Protein AF-A0A2V6EIQ9-F1 (afdb_monomer_lite)

Radius of gyration: 12.59 Å; chains: 1; bounding box: 26×11×38 Å

Sequence (53 aa):
MESMVKDHQADLAEFQKEAQSGTDPDVKAFAAKGAKMVTAHLKLAQETQSKLK

pLDDT: mean 97.32, std 3.6, range [74.06, 98.81]

Structure (mmCIF, N/CA/C/O backbone):
data_AF-A0A2V6EIQ9-F1
#
_entry.id   AF-A0A2V6EIQ9-F1
#
loop_
_atom_site.group_PDB
_atom_site.id
_atom_site.type_symbol
_atom_site.label_atom_id
_atom_site.label_alt_id
_atom_site.label_comp_id
_atom_site.label_asym_id
_atom_site.label_entity_id
_atom_site.label_seq_id
_atom_site.pdbx_PDB_ins_code
_atom_site.Cartn_x
_atom_site.Cartn_y
_atom_site.Cartn_z
_atom_site.occupancy
_atom_site.B_iso_or_equiv
_atom_site.auth_seq_id
_atom_site.auth_comp_id
_atom_site.auth_asym_id
_atom_site.auth_atom_id
_atom_site.pdbx_PDB_model_num
ATOM 1 N N . MET A 1 1 ? -6.430 -7.694 16.753 1.00 90.75 1 MET A N 1
ATOM 2 C CA . MET A 1 1 ? -6.710 -6.789 15.615 1.00 90.75 1 MET A CA 1
ATOM 3 C C . MET A 1 1 ? -5.658 -5.711 15.438 1.00 90.75 1 MET A C 1
ATOM 5 O O . MET A 1 1 ? -5.353 -5.407 14.297 1.00 90.75 1 MET A O 1
ATOM 9 N N . GLU A 1 2 ? -5.051 -5.204 16.512 1.00 93.94 2 GLU A N 1
ATOM 10 C CA . GLU A 1 2 ? -3.994 -4.184 16.420 1.00 93.94 2 GLU A CA 1
ATOM 11 C C . GLU A 1 2 ? -2.830 -4.569 15.501 1.00 93.94 2 GLU A C 1
ATOM 13 O O . GLU A 1 2 ? -2.489 -3.798 14.608 1.00 93.94 2 GLU A O 1
ATOM 18 N N . SER A 1 3 ? -2.297 -5.789 15.631 1.00 95.44 3 SER A N 1
ATOM 19 C CA . SER A 1 3 ? -1.253 -6.293 14.727 1.00 95.44 3 SER A CA 1
ATOM 20 C C . SER A 1 3 ? -1.711 -6.322 13.266 1.00 95.44 3 SER A C 1
ATOM 22 O O . SER A 1 3 ? -0.991 -5.847 12.404 1.00 95.44 3 SER A O 1
ATOM 24 N N . MET A 1 4 ? -2.947 -6.760 12.990 1.00 95.50 4 MET A N 1
ATOM 25 C CA . MET A 1 4 ? -3.487 -6.788 11.622 1.00 95.50 4 MET A CA 1
ATOM 26 C C . MET A 1 4 ? -3.595 -5.387 11.017 1.00 95.50 4 MET A C 1
ATOM 28 O O . MET A 1 4 ? -3.259 -5.202 9.852 1.00 95.50 4 MET A O 1
ATOM 32 N N . VAL A 1 5 ? -4.048 -4.396 11.793 1.00 97.62 5 VAL A N 1
ATOM 33 C CA . VAL A 1 5 ? -4.111 -3.000 11.332 1.00 97.62 5 VAL A CA 1
ATOM 34 C C . VAL A 1 5 ? -2.711 -2.476 11.022 1.00 97.62 5 VAL A C 1
ATOM 36 O O . VAL A 1 5 ? -2.523 -1.854 9.979 1.00 97.62 5 VAL A O 1
ATOM 39 N N . LYS A 1 6 ? -1.733 -2.755 11.890 1.00 97.81 6 LYS A N 1
ATOM 40 C CA . LYS A 1 6 ? -0.341 -2.344 11.690 1.00 97.81 6 LYS A CA 1
ATOM 41 C C . LYS A 1 6 ? 0.272 -2.984 10.440 1.00 97.81 6 LYS A C 1
ATOM 43 O O . LYS A 1 6 ? 0.885 -2.274 9.648 1.00 97.81 6 LYS A O 1
ATOM 48 N N . A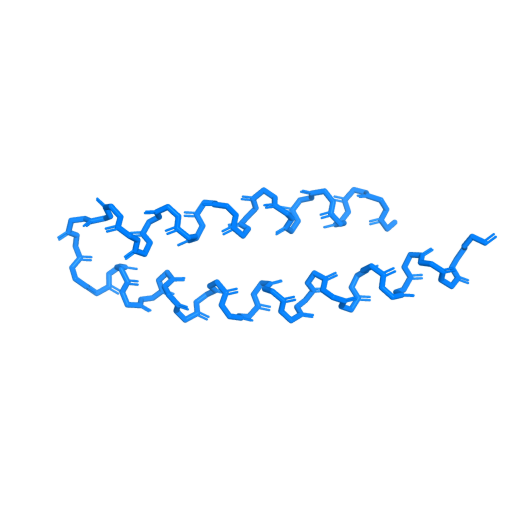SP A 1 7 ? 0.066 -4.282 10.244 1.00 98.00 7 ASP A N 1
ATOM 49 C CA . ASP A 1 7 ? 0.603 -5.014 9.094 1.00 98.00 7 ASP A CA 1
ATOM 50 C C . ASP A 1 7 ? -0.002 -4.486 7.786 1.00 98.00 7 ASP A C 1
ATOM 52 O O . ASP A 1 7 ? 0.726 -4.107 6.875 1.00 98.00 7 ASP A O 1
ATOM 56 N N . HIS A 1 8 ? -1.325 -4.296 7.729 1.00 98.19 8 HIS A N 1
ATOM 57 C CA . HIS A 1 8 ? -1.977 -3.763 6.527 1.00 98.19 8 HIS A CA 1
ATOM 58 C C . HIS A 1 8 ? -1.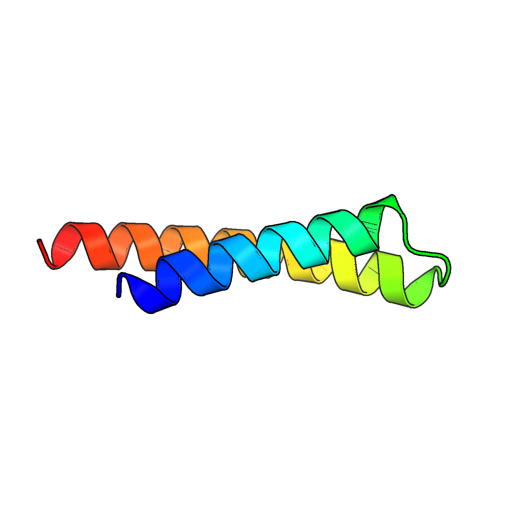572 -2.311 6.211 1.00 98.19 8 HIS A C 1
ATOM 60 O O . HIS A 1 8 ? -1.618 -1.900 5.051 1.00 98.19 8 HIS A O 1
ATOM 66 N N . GLN A 1 9 ? -1.187 -1.511 7.212 1.00 98.50 9 GLN A N 1
ATOM 67 C CA . GLN A 1 9 ? -0.620 -0.178 6.978 1.00 98.50 9 GLN A CA 1
ATOM 68 C C . GLN A 1 9 ? 0.770 -0.253 6.338 1.00 98.50 9 GLN A C 1
ATOM 70 O O . GLN A 1 9 ? 1.054 0.530 5.430 1.00 98.50 9 GLN A O 1
ATOM 75 N N . ALA A 1 10 ? 1.617 -1.180 6.798 1.00 98.56 10 ALA A N 1
ATOM 76 C CA . ALA A 1 10 ? 2.939 -1.405 6.223 1.00 98.56 10 ALA A CA 1
ATOM 77 C C . ALA A 1 10 ? 2.827 -1.922 4.782 1.00 98.56 10 ALA A C 1
ATOM 79 O O . ALA A 1 10 ? 3.398 -1.313 3.877 1.00 98.56 10 ALA A O 1
ATOM 80 N N . ASP A 1 11 ? 1.992 -2.938 4.557 1.00 98.38 11 ASP A N 1
ATOM 81 C CA . ASP A 1 11 ? 1.725 -3.483 3.225 1.00 98.38 11 ASP A CA 1
ATOM 82 C C . ASP A 1 11 ? 1.236 -2.384 2.278 1.00 98.38 11 ASP A C 1
ATOM 84 O O . ASP A 1 11 ? 1.740 -2.240 1.166 1.00 98.38 11 ASP A O 1
ATOM 88 N N . LEU A 1 12 ? 0.282 -1.550 2.714 1.00 98.69 12 LEU A N 1
ATOM 89 C CA . LEU A 1 12 ? -0.231 -0.465 1.878 1.00 98.69 12 LEU A CA 1
ATOM 90 C C . LEU A 1 12 ? 0.883 0.497 1.445 1.00 98.69 12 LEU A C 1
ATOM 92 O O . LEU A 1 12 ? 0.903 0.913 0.285 1.00 98.69 12 LEU A O 1
ATOM 96 N N . ALA A 1 13 ? 1.809 0.831 2.347 1.00 98.69 13 ALA A N 1
ATOM 97 C CA . ALA A 1 13 ? 2.944 1.690 2.029 1.00 98.69 13 ALA A CA 1
ATOM 98 C C . ALA A 1 13 ? 3.892 1.032 1.010 1.00 98.69 13 ALA A C 1
ATOM 100 O O . ALA A 1 13 ? 4.334 1.695 0.070 1.00 98.69 13 ALA A O 1
ATOM 101 N N . GLU A 1 14 ? 4.163 -0.267 1.146 1.00 98.69 14 GLU A N 1
ATOM 102 C CA . GLU A 1 14 ? 5.000 -1.020 0.205 1.00 98.69 14 GLU A CA 1
ATOM 103 C C . GLU A 1 14 ? 4.349 -1.136 -1.179 1.00 98.69 14 GLU A C 1
ATOM 105 O O . GLU A 1 14 ? 4.984 -0.828 -2.190 1.00 98.69 14 GLU A O 1
ATOM 110 N N . PHE A 1 15 ? 3.056 -1.465 -1.234 1.00 98.75 15 PHE A N 1
ATOM 111 C CA . PHE A 1 15 ? 2.286 -1.518 -2.476 1.00 98.75 15 PHE A CA 1
ATOM 112 C C . PHE A 1 15 ? 2.236 -0.157 -3.184 1.00 98.75 15 PHE A C 1
ATOM 114 O O . PHE A 1 15 ? 2.376 -0.084 -4.406 1.00 98.75 15 PHE A O 1
ATOM 121 N N . GLN A 1 16 ? 2.056 0.936 -2.438 1.00 98.69 16 GLN A N 1
ATOM 122 C CA . GLN A 1 16 ? 2.076 2.286 -3.007 1.00 98.69 16 GLN A CA 1
ATOM 123 C C . GLN A 1 16 ? 3.460 2.668 -3.530 1.00 98.69 16 GLN A C 1
ATOM 125 O O . GLN A 1 16 ? 3.556 3.248 -4.614 1.00 98.69 16 GLN A O 1
ATOM 130 N N . LYS A 1 17 ? 4.521 2.324 -2.793 1.00 98.81 17 LYS A N 1
ATOM 131 C CA . LYS A 1 17 ? 5.900 2.554 -3.222 1.00 98.81 17 LYS A CA 1
ATOM 132 C C . LYS A 1 17 ? 6.189 1.816 -4.526 1.00 98.81 17 LYS A C 1
ATOM 134 O O . LYS A 1 17 ? 6.633 2.446 -5.481 1.00 98.81 17 LYS A O 1
ATOM 139 N N . GLU A 1 18 ? 5.876 0.526 -4.607 1.00 98.81 18 GLU A N 1
ATOM 140 C CA . GLU A 1 18 ? 6.109 -0.261 -5.822 1.00 98.81 18 GLU A CA 1
ATOM 141 C C . GLU A 1 18 ? 5.292 0.274 -7.007 1.00 98.81 18 GLU A C 1
ATOM 143 O O . GLU A 1 18 ? 5.831 0.495 -8.090 1.00 98.81 18 GLU A O 1
ATOM 148 N N . ALA A 1 19 ? 4.018 0.616 -6.795 1.00 98.62 19 ALA A N 1
ATOM 149 C CA . ALA A 1 19 ? 3.176 1.196 -7.841 1.00 98.62 19 ALA A CA 1
ATOM 150 C C . ALA A 1 19 ? 3.742 2.512 -8.417 1.00 98.62 19 ALA A C 1
ATOM 152 O O . ALA A 1 19 ? 3.572 2.794 -9.606 1.00 98.62 19 ALA A O 1
ATOM 153 N N . GLN A 1 20 ? 4.413 3.322 -7.592 1.00 98.38 20 GLN A N 1
ATOM 154 C CA . GLN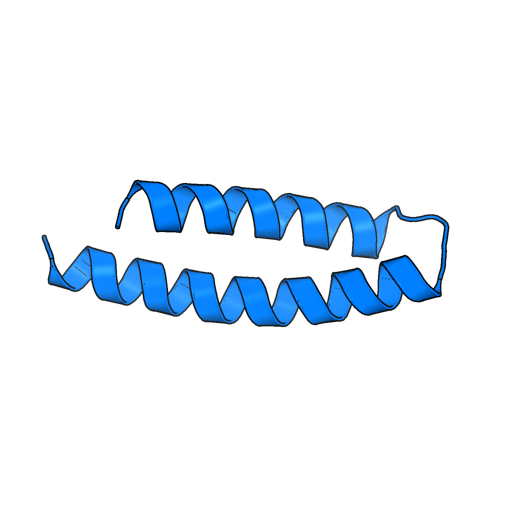 A 1 20 ? 4.954 4.625 -7.988 1.00 98.38 20 GLN A CA 1
ATOM 155 C C . GLN A 1 20 ? 6.367 4.515 -8.575 1.00 98.38 20 GLN A C 1
ATOM 157 O O . GLN A 1 20 ? 6.616 5.014 -9.676 1.00 98.38 20 GLN A O 1
ATOM 162 N N . SER A 1 21 ? 7.277 3.851 -7.859 1.00 98.25 21 SER A N 1
ATOM 163 C CA . SER A 1 21 ? 8.715 3.836 -8.154 1.00 98.25 21 SER A CA 1
ATOM 164 C C . SER A 1 21 ? 9.236 2.536 -8.766 1.00 98.25 21 SER A C 1
ATOM 166 O O . SER A 1 21 ? 10.415 2.481 -9.105 1.00 98.25 21 SER A O 1
ATOM 168 N N . GLY A 1 22 ? 8.394 1.507 -8.908 1.00 98.00 22 GLY A N 1
ATOM 169 C CA . GLY A 1 22 ? 8.764 0.248 -9.550 1.00 98.00 22 GLY A CA 1
ATOM 170 C C . GLY A 1 22 ? 9.228 0.443 -10.995 1.00 98.00 22 GLY A C 1
ATOM 171 O O . GLY A 1 22 ? 8.897 1.443 -11.650 1.00 98.00 22 GLY A O 1
ATOM 172 N N . THR A 1 23 ? 10.006 -0.515 -11.489 1.00 98.38 23 THR A N 1
ATOM 173 C CA . THR A 1 23 ? 10.593 -0.489 -12.837 1.00 98.38 23 THR A CA 1
ATOM 174 C C . THR A 1 23 ? 9.878 -1.420 -13.806 1.00 98.38 23 THR A C 1
ATOM 176 O O . THR A 1 23 ? 9.755 -1.084 -14.983 1.00 98.38 23 THR A O 1
ATOM 179 N N . ASP A 1 24 ? 9.377 -2.556 -13.322 1.00 98.75 24 ASP A N 1
ATOM 180 C CA . ASP A 1 24 ? 8.629 -3.509 -14.134 1.00 98.75 24 ASP A CA 1
AT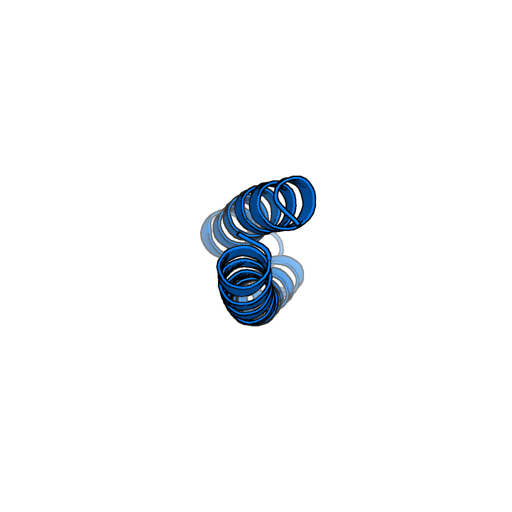OM 181 C C . ASP A 1 24 ? 7.164 -3.046 -14.285 1.00 98.75 24 ASP A C 1
ATOM 183 O O . ASP A 1 24 ? 6.464 -2.871 -13.282 1.00 98.75 24 ASP A O 1
ATOM 187 N N . PRO A 1 25 ? 6.677 -2.805 -15.516 1.00 98.31 25 PRO A N 1
ATOM 188 C CA . PRO A 1 25 ? 5.347 -2.245 -15.736 1.00 98.31 25 PRO A CA 1
ATOM 189 C C . PRO A 1 25 ? 4.214 -3.160 -15.249 1.00 98.31 25 PRO A C 1
ATOM 191 O O . PRO A 1 25 ? 3.206 -2.651 -14.747 1.00 98.31 25 PRO A O 1
ATOM 194 N N . ASP A 1 26 ? 4.379 -4.480 -15.342 1.00 98.75 26 ASP A N 1
ATOM 195 C CA . ASP A 1 26 ? 3.372 -5.444 -14.901 1.00 98.75 26 ASP A CA 1
ATOM 196 C C . ASP A 1 26 ? 3.332 -5.508 -13.372 1.00 98.75 26 ASP A C 1
ATOM 198 O O . ASP A 1 26 ? 2.251 -5.501 -12.770 1.00 98.75 26 ASP A O 1
ATOM 202 N N . VAL A 1 27 ? 4.501 -5.464 -12.724 1.00 98.69 27 VAL A N 1
ATOM 203 C CA . VAL A 1 27 ? 4.602 -5.402 -11.259 1.00 98.69 27 VAL A CA 1
ATOM 204 C C . VAL A 1 27 ? 3.993 -4.108 -10.721 1.00 98.69 27 VAL A C 1
ATOM 206 O O . VAL A 1 27 ? 3.214 -4.159 -9.769 1.00 98.69 27 VAL A O 1
ATOM 209 N N . LYS A 1 28 ? 4.233 -2.953 -11.356 1.00 98.69 28 LYS A N 1
ATOM 210 C CA . LYS A 1 28 ? 3.584 -1.686 -10.966 1.00 98.69 28 LYS A CA 1
ATOM 211 C C . LYS A 1 28 ? 2.065 -1.759 -11.070 1.00 98.69 28 LYS A C 1
ATOM 213 O O . LYS A 1 28 ? 1.358 -1.279 -10.181 1.00 98.69 28 LYS A O 1
ATOM 218 N N . ALA A 1 29 ? 1.551 -2.340 -12.155 1.00 98.62 29 ALA A N 1
ATOM 219 C CA . ALA A 1 29 ? 0.115 -2.488 -12.365 1.00 98.62 29 ALA A CA 1
ATOM 220 C C . ALA A 1 29 ? -0.509 -3.420 -11.315 1.00 98.62 29 ALA A C 1
ATOM 222 O O . ALA A 1 29 ? -1.556 -3.099 -10.735 1.00 98.62 29 ALA A O 1
ATOM 223 N N . PHE A 1 30 ? 0.161 -4.537 -11.017 1.00 98.69 30 PHE A N 1
ATOM 224 C CA . PHE A 1 30 ? -0.214 -5.428 -9.925 1.00 98.69 30 PHE A CA 1
ATOM 225 C C . PHE A 1 30 ? -0.202 -4.689 -8.585 1.00 98.69 30 PHE A C 1
ATOM 227 O O . PHE A 1 30 ? -1.190 -4.752 -7.850 1.00 98.69 30 PHE A O 1
ATOM 234 N N . ALA A 1 31 ? 0.852 -3.924 -8.302 1.00 98.75 31 ALA A N 1
ATOM 235 C CA . ALA A 1 31 ? 0.997 -3.194 -7.055 1.00 98.75 31 ALA A CA 1
ATOM 236 C C . ALA A 1 31 ? -0.100 -2.131 -6.877 1.00 98.75 31 ALA A C 1
ATOM 238 O O . ALA A 1 31 ? -0.715 -2.033 -5.815 1.00 98.75 31 ALA A O 1
ATOM 239 N N . ALA A 1 32 ? -0.444 -1.402 -7.941 1.00 98.69 32 ALA A N 1
ATOM 240 C CA . ALA A 1 32 ? -1.533 -0.428 -7.929 1.00 98.69 32 ALA A CA 1
ATOM 241 C C . ALA A 1 32 ? -2.905 -1.080 -7.673 1.00 98.69 32 ALA A C 1
ATOM 243 O O . ALA A 1 32 ? -3.749 -0.513 -6.971 1.00 98.69 32 ALA A O 1
ATOM 244 N N . LYS A 1 33 ? -3.149 -2.278 -8.222 1.00 98.62 33 LYS A N 1
ATOM 245 C CA . LYS A 1 33 ? -4.367 -3.055 -7.941 1.00 98.62 33 LYS A CA 1
ATOM 246 C C . LYS A 1 33 ? -4.363 -3.598 -6.508 1.00 98.62 33 LYS A C 1
ATOM 248 O O . LYS A 1 33 ? -5.386 -3.504 -5.829 1.00 98.62 33 LYS A O 1
ATOM 253 N N . GLY A 1 34 ? -3.226 -4.111 -6.042 1.00 98.56 34 GLY A N 1
ATOM 254 C CA . GLY A 1 34 ? -3.021 -4.598 -4.679 1.00 98.56 34 GLY A CA 1
ATOM 255 C C . GLY A 1 34 ? -3.265 -3.511 -3.635 1.00 98.56 34 GLY A C 1
ATOM 256 O O . GLY A 1 34 ? -4.057 -3.721 -2.720 1.00 98.56 34 GLY A O 1
ATOM 257 N N . ALA A 1 35 ? -2.722 -2.307 -3.841 1.00 98.62 35 ALA A N 1
ATOM 258 C CA . ALA A 1 35 ? -2.928 -1.155 -2.962 1.00 98.62 35 ALA A CA 1
ATOM 259 C C . ALA A 1 35 ? -4.419 -0.854 -2.721 1.00 98.62 35 ALA A C 1
ATOM 261 O O . ALA A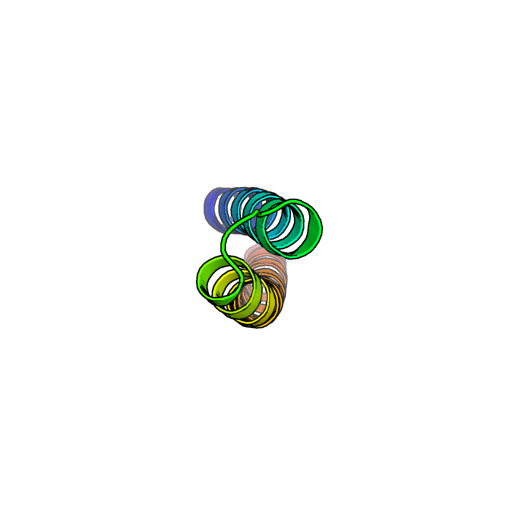 1 35 ? -4.824 -0.567 -1.592 1.00 98.62 35 ALA A O 1
ATOM 262 N N . LYS A 1 36 ? -5.264 -0.966 -3.758 1.00 98.50 36 LYS A N 1
ATOM 263 C CA . LYS A 1 36 ? -6.721 -0.775 -3.628 1.00 98.50 36 LYS A CA 1
ATOM 264 C C . LYS A 1 36 ? -7.361 -1.840 -2.731 1.00 98.50 36 LYS A C 1
ATOM 266 O O . LYS A 1 36 ? -8.200 -1.503 -1.899 1.00 98.50 36 LYS A O 1
ATOM 271 N N . MET A 1 37 ? -6.950 -3.101 -2.871 1.00 98.31 37 MET A N 1
ATOM 272 C CA . MET A 1 37 ? -7.445 -4.208 -2.044 1.00 98.31 37 MET A CA 1
ATOM 273 C C . MET A 1 37 ? -6.994 -4.069 -0.587 1.00 98.31 37 MET A C 1
ATOM 275 O O . MET A 1 37 ? -7.825 -4.130 0.317 1.00 98.31 37 MET A O 1
ATOM 279 N N . VAL A 1 38 ? -5.703 -3.801 -0.355 1.00 98.44 38 VAL A N 1
ATOM 280 C CA . VAL A 1 38 ? -5.144 -3.617 0.995 1.00 98.44 38 VAL A CA 1
ATOM 281 C C . VAL A 1 38 ? -5.796 -2.424 1.696 1.00 98.44 38 VAL A C 1
ATOM 283 O O . VAL A 1 38 ? -6.126 -2.522 2.872 1.00 98.44 38 VAL A O 1
ATOM 286 N N . THR A 1 39 ? -6.098 -1.340 0.973 1.00 98.62 39 THR A N 1
ATOM 287 C CA . THR A 1 39 ? -6.863 -0.202 1.520 1.00 98.62 39 THR A CA 1
ATOM 288 C C . THR A 1 39 ? -8.249 -0.629 2.018 1.00 98.62 39 THR A C 1
ATOM 290 O O . THR A 1 39 ? -8.661 -0.244 3.114 1.00 98.62 39 THR A O 1
ATOM 293 N N . ALA A 1 40 ? -8.975 -1.439 1.238 1.00 98.38 40 ALA A N 1
ATOM 294 C CA . ALA A 1 40 ? -10.291 -1.938 1.633 1.00 98.38 40 ALA A CA 1
ATOM 295 C C . ALA A 1 40 ? -10.205 -2.860 2.862 1.00 98.38 40 ALA A C 1
ATOM 297 O O . ALA A 1 40 ? -10.982 -2.704 3.805 1.00 98.38 40 ALA A O 1
ATOM 298 N N . HIS A 1 41 ? -9.230 -3.773 2.888 1.00 98.12 41 HIS A N 1
ATOM 299 C CA . HIS A 1 41 ? -8.993 -4.653 4.033 1.00 98.12 41 HIS A CA 1
ATOM 300 C C . HIS A 1 41 ? -8.596 -3.870 5.291 1.00 98.12 41 HIS A C 1
ATOM 302 O O . HIS A 1 41 ? -9.142 -4.129 6.363 1.00 98.12 41 HIS A O 1
ATOM 308 N N . LEU A 1 42 ? -7.714 -2.871 5.166 1.00 98.31 42 LEU A N 1
ATOM 309 C CA . LEU A 1 42 ? -7.295 -2.013 6.274 1.00 98.31 42 LEU A CA 1
ATOM 310 C C . LEU A 1 42 ? -8.493 -1.303 6.909 1.00 98.31 42 LEU A C 1
ATOM 312 O O . LEU A 1 42 ? -8.623 -1.299 8.133 1.00 98.31 42 LEU A O 1
ATOM 316 N N . LYS A 1 43 ? -9.401 -0.757 6.090 1.00 98.31 43 LYS A N 1
ATOM 317 C CA . LYS A 1 43 ? -10.630 -0.126 6.584 1.00 98.31 43 LYS A CA 1
ATOM 318 C C . LYS A 1 43 ? -11.471 -1.108 7.408 1.00 98.31 43 LYS A C 1
ATOM 320 O O . LYS A 1 43 ? -11.854 -0.789 8.531 1.00 98.31 43 LYS A O 1
ATOM 325 N N . LEU A 1 44 ? -11.701 -2.320 6.899 1.00 97.94 44 LEU A N 1
ATOM 326 C CA . LEU A 1 44 ? -12.452 -3.355 7.622 1.00 97.94 44 LEU A CA 1
ATOM 327 C C . LEU A 1 44 ? -11.75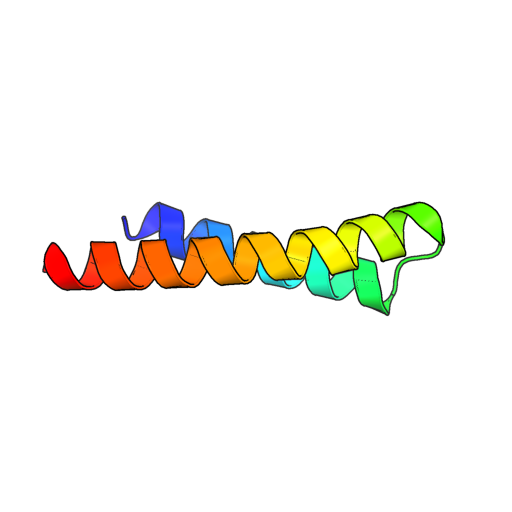2 -3.782 8.923 1.00 97.94 44 LEU A C 1
ATOM 329 O O . LEU A 1 44 ? -12.408 -3.999 9.946 1.00 97.94 44 LEU A O 1
ATOM 333 N N . ALA A 1 45 ? -10.420 -3.875 8.910 1.00 97.44 45 ALA A N 1
ATOM 334 C CA . ALA A 1 45 ? -9.630 -4.208 10.090 1.00 97.44 45 ALA A CA 1
ATOM 335 C C . ALA A 1 45 ? -9.735 -3.118 11.170 1.00 97.44 45 ALA A C 1
ATOM 337 O O . ALA A 1 45 ? -9.925 -3.438 12.345 1.00 97.44 45 ALA A O 1
ATOM 338 N N . GLN A 1 46 ? -9.682 -1.841 10.778 1.00 97.19 46 GLN A N 1
ATOM 339 C CA . GLN A 1 46 ? -9.863 -0.695 11.674 1.00 97.19 46 GLN A CA 1
ATOM 340 C C . GLN A 1 46 ? -11.278 -0.645 12.265 1.00 97.19 46 GLN A C 1
ATOM 342 O O . GLN A 1 46 ? -11.426 -0.467 13.477 1.00 97.19 46 GLN A O 1
ATOM 347 N N . GLU A 1 47 ? -12.310 -0.853 11.442 1.00 97.69 47 GLU A N 1
ATOM 348 C CA . GLU A 1 47 ? -13.711 -0.930 11.884 1.00 97.69 47 GLU A CA 1
ATOM 349 C C . GLU A 1 47 ? -13.933 -2.086 12.867 1.00 97.69 47 GLU A C 1
ATOM 351 O O . GLU A 1 47 ? -14.628 -1.947 13.871 1.00 97.69 47 GLU A O 1
ATOM 356 N N . THR A 1 48 ? -13.318 -3.239 12.611 1.00 97.12 48 THR A N 1
ATOM 357 C CA . THR A 1 48 ? -13.423 -4.398 13.503 1.00 97.12 48 THR A CA 1
ATOM 358 C C . THR A 1 48 ? -12.683 -4.149 14.815 1.00 97.12 48 THR A C 1
ATOM 360 O O . THR A 1 48 ? -13.223 -4.415 15.883 1.00 97.12 48 THR A O 1
ATOM 363 N N . GLN A 1 49 ? -11.473 -3.586 14.765 1.00 95.44 49 GLN A N 1
ATOM 364 C CA . GLN A 1 49 ? -10.718 -3.219 15.963 1.00 95.44 49 GLN A CA 1
ATOM 365 C C . GLN A 1 49 ? -11.479 -2.238 16.856 1.00 95.44 49 GLN A C 1
ATOM 367 O O . GLN A 1 49 ? -11.443 -2.382 18.074 1.00 95.44 49 GLN A O 1
ATOM 372 N N . SER A 1 50 ? -12.142 -1.243 16.267 1.00 96.12 50 SER A N 1
ATOM 373 C CA . SER A 1 50 ? -12.899 -0.239 17.023 1.00 96.12 50 SER A CA 1
ATOM 374 C C . SER A 1 50 ? -14.142 -0.814 17.703 1.00 96.12 50 SER A C 1
ATOM 376 O O . SER A 1 50 ? -14.538 -0.285 18.731 1.00 96.12 50 SER A O 1
ATOM 378 N N . LYS A 1 51 ? -14.704 -1.921 17.200 1.00 96.12 51 LYS A N 1
ATOM 379 C CA . LYS A 1 51 ? -15.804 -2.661 17.850 1.00 96.12 51 LYS A CA 1
ATOM 380 C C . LYS A 1 51 ? -15.355 -3.607 18.971 1.00 96.12 51 LYS A C 1
ATOM 382 O O . LYS A 1 51 ? -16.198 -4.092 19.714 1.00 96.12 51 LYS A O 1
ATOM 387 N N . LEU A 1 52 ? -14.063 -3.931 19.043 1.00 92.56 52 LEU A N 1
ATOM 388 C CA . LEU A 1 52 ? -13.494 -4.811 20.074 1.00 92.56 52 LEU A CA 1
ATOM 389 C C . LEU A 1 52 ? -12.962 -4.044 21.293 1.00 92.56 52 LEU A C 1
ATOM 391 O O . LEU A 1 52 ? -12.565 -4.678 22.269 1.00 92.56 52 LEU A O 1
ATOM 395 N N . LYS A 1 53 ? -12.886 -2.715 21.201 1.00 74.06 53 LYS A N 1
ATOM 396 C CA . LYS A 1 53 ? -12.532 -1.820 22.304 1.00 74.06 53 LYS A CA 1
ATOM 397 C C . LYS A 1 53 ? -13.791 -1.383 23.037 1.00 74.06 53 LYS A C 1
ATOM 399 O O . LYS A 1 53 ? -13.680 -1.191 24.264 1.00 74.06 53 LYS A O 1
#

Foldseek 3Di:
DVVLLVVLVVLLVVLVCCLVPNDDPVSNVVSVVVNVVSVVVSVVVVVVVVVVD

Secondary structure (DSSP, 8-state):
-HHHHHHHHHHHHHHHHHHHH-S-HHHHHHHHHHHHHHHHHHHHHHHHHHH--